Protein AF-A0A2W6A8F6-F1 (afdb_monomer)

Sequence (113 aa):
MFRKQQAQPKAAAPTRFAMSTYVGDEIQAYATIRDLALAEAEKVTTPLNLERARIANDFVENCLKPARAPYGAQHLPEGDATRERQRCEAVKVRIALLHAHMDAMSRDHVRAA

Nearest PDB structures (foldseek):
  8ub8-assembly1_F  TM=6.719E-01  e=1.756E+00  Bordetella phage BPP-1
  9had-assembly1_A  TM=4.178E-01  e=2.604E-01  Dermatophagoides farinae
  8ubd-assembly1_C  TM=4.210E-01  e=2.484E+00  Bordetella phage BPP-1
  6zmq-assembly1_A  TM=5.123E-01  e=9.394E+00  Thermus thermophilus HB27

Secondary structure (DSSP, 8-state):
-----PPPP-PPPPPHHHHHHHHHHHHHHHHHHHHHHHHHHHHS--HHHHHHHHHHHHHHHHHTSPPPTT-TT-S--HHHHHHHHHHHHHHHHHHHHHHHHHHHHHHHHHHH-

Structure (mmCIF, N/CA/C/O backbone):
data_AF-A0A2W6A8F6-F1
#
_entry.id   AF-A0A2W6A8F6-F1
#
loop_
_atom_site.group_PDB
_atom_site.id
_atom_site.type_symbol
_atom_site.label_atom_id
_atom_site.label_alt_id
_atom_site.label_comp_id
_atom_site.label_asym_id
_atom_site.label_entity_id
_atom_site.label_seq_id
_atom_site.pdbx_PDB_ins_code
_atom_site.Cartn_x
_atom_site.Cartn_y
_atom_site.Cartn_z
_atom_site.occupancy
_atom_site.B_iso_or_equiv
_atom_site.auth_seq_id
_atom_site.auth_comp_id
_atom_site.auth_asym_id
_atom_site.auth_atom_id
_atom_site.pdbx_PDB_model_num
ATOM 1 N N . MET A 1 1 ? -26.775 44.937 44.304 1.00 43.03 1 MET A N 1
ATOM 2 C CA . MET A 1 1 ? -26.281 44.602 42.948 1.00 43.03 1 MET A CA 1
ATOM 3 C C . MET A 1 1 ? -25.851 43.139 42.938 1.00 43.03 1 MET A C 1
ATOM 5 O O . MET A 1 1 ? -24.828 42.828 43.528 1.00 43.03 1 MET A O 1
ATOM 9 N N . PHE A 1 2 ? -26.632 42.234 42.339 1.00 43.47 2 PHE A N 1
ATOM 10 C CA . PHE A 1 2 ? -26.284 40.808 42.242 1.00 43.47 2 PHE A CA 1
ATOM 11 C C . PHE A 1 2 ? -25.748 40.499 40.839 1.00 43.47 2 PHE A C 1
ATOM 13 O O . PHE A 1 2 ? -26.463 40.637 39.848 1.00 43.47 2 PHE A O 1
ATOM 20 N N . ARG A 1 3 ? -24.472 40.113 40.753 1.00 49.66 3 ARG A N 1
ATOM 21 C CA . ARG A 1 3 ? -23.790 39.742 39.507 1.00 49.66 3 ARG A CA 1
ATOM 22 C C . ARG A 1 3 ? -24.133 38.282 39.189 1.00 49.66 3 ARG A C 1
ATOM 24 O O . ARG A 1 3 ? -23.646 37.381 39.864 1.00 49.66 3 ARG A O 1
ATOM 31 N N . LYS A 1 4 ? -24.994 38.044 38.193 1.00 51.50 4 LYS A N 1
ATOM 32 C CA . LYS A 1 4 ? -25.275 36.694 37.673 1.00 51.50 4 LYS A CA 1
ATOM 33 C C . LYS A 1 4 ? -23.982 36.108 37.091 1.00 51.50 4 LYS A C 1
ATOM 35 O O . LYS A 1 4 ? -23.461 36.640 36.114 1.00 51.50 4 LYS A O 1
ATOM 40 N N . GLN A 1 5 ? -23.467 35.032 37.683 1.00 57.47 5 GLN A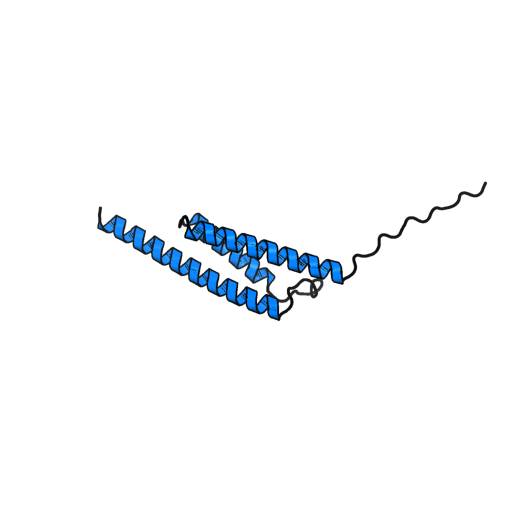 N 1
ATOM 41 C CA . GLN A 1 5 ? -22.443 34.201 37.051 1.00 57.47 5 GLN A CA 1
ATOM 42 C C . GLN A 1 5 ? -23.093 33.472 35.870 1.00 57.47 5 GLN A C 1
ATOM 44 O O . GLN A 1 5 ? -24.003 32.666 36.055 1.00 57.47 5 GLN A O 1
ATOM 49 N N . GLN A 1 6 ? -22.670 33.796 34.649 1.00 57.34 6 GLN A N 1
ATOM 50 C CA . GLN A 1 6 ? -23.000 33.003 33.469 1.00 57.34 6 GLN A CA 1
ATOM 51 C C . GLN A 1 6 ? -22.126 31.748 33.493 1.00 57.34 6 GLN A C 1
ATOM 53 O O . GLN A 1 6 ? -20.900 31.839 33.450 1.00 57.34 6 GLN A O 1
ATOM 58 N N . ALA A 1 7 ? -22.761 30.582 33.602 1.00 58.38 7 ALA A N 1
ATOM 59 C CA . ALA A 1 7 ? -22.088 29.303 33.443 1.00 58.38 7 ALA A CA 1
ATOM 60 C C . ALA A 1 7 ? -21.587 29.178 31.995 1.00 58.38 7 ALA A C 1
ATOM 62 O O . ALA A 1 7 ? -22.371 29.300 31.053 1.00 58.38 7 ALA A O 1
ATOM 63 N N . GLN A 1 8 ? -20.285 28.948 31.817 1.00 55.00 8 GLN A N 1
ATOM 64 C CA . 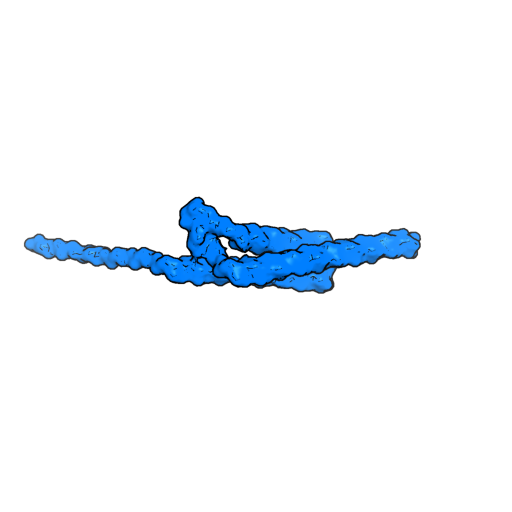GLN A 1 8 ? -19.726 28.591 30.514 1.00 55.00 8 GLN A CA 1
ATOM 65 C C . GLN A 1 8 ? -20.294 27.235 30.067 1.00 55.00 8 GLN A C 1
ATOM 67 O O . GLN A 1 8 ? -20.383 26.317 30.891 1.00 55.00 8 GLN A O 1
ATOM 72 N N . PRO A 1 9 ? -20.662 27.069 28.783 1.00 48.06 9 PRO A N 1
ATOM 73 C CA . PRO A 1 9 ? -21.077 25.775 28.272 1.00 48.06 9 PRO A CA 1
ATOM 74 C C . PRO A 1 9 ? -19.890 24.814 28.363 1.00 48.06 9 PRO A C 1
ATOM 76 O O . PRO A 1 9 ? -18.837 25.029 27.764 1.00 48.06 9 PRO A O 1
ATOM 79 N N . LYS A 1 10 ? -20.058 23.756 29.158 1.00 56.91 10 LYS A N 1
ATOM 80 C CA . LYS A 1 10 ? -19.096 22.662 29.276 1.00 56.91 10 LYS A CA 1
ATOM 81 C C . LYS A 1 10 ? -18.985 22.022 27.891 1.00 56.91 10 LYS A C 1
ATOM 83 O O . LYS A 1 10 ? -19.965 21.452 27.415 1.00 56.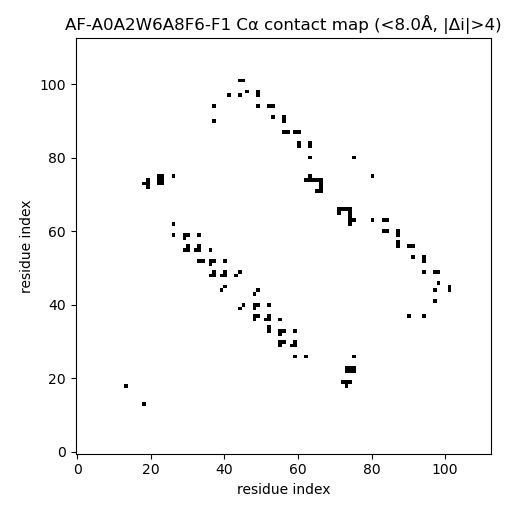91 10 LYS A O 1
ATOM 88 N N . ALA A 1 11 ? -17.834 22.170 27.232 1.00 58.81 11 ALA A N 1
ATOM 89 C CA . ALA A 1 11 ? -17.584 21.547 25.937 1.00 58.81 11 ALA A CA 1
ATOM 90 C C . ALA A 1 11 ? -17.905 20.050 26.046 1.00 58.81 11 ALA A C 1
ATOM 92 O O . ALA A 1 11 ? -17.377 19.360 26.923 1.00 58.81 11 ALA A O 1
ATOM 93 N N . ALA A 1 12 ? -18.839 19.580 25.218 1.00 57.91 12 ALA A N 1
ATOM 94 C CA . ALA A 1 12 ? -19.235 18.183 25.198 1.00 57.91 12 ALA A CA 1
ATOM 95 C C . ALA A 1 12 ? -17.993 17.343 24.883 1.00 57.91 12 ALA A C 1
ATOM 97 O O . ALA A 1 12 ? -17.324 17.574 23.876 1.00 57.91 12 ALA A O 1
ATOM 98 N N . ALA A 1 13 ? -17.660 16.407 25.774 1.00 60.84 13 ALA A N 1
ATOM 99 C CA . ALA A 1 13 ? -16.579 15.467 25.526 1.00 60.84 13 ALA A CA 1
ATOM 100 C C . ALA A 1 13 ? -16.868 14.743 24.199 1.00 60.84 13 ALA A C 1
ATOM 102 O O . ALA A 1 13 ? -18.013 14.320 23.999 1.00 60.84 13 ALA A O 1
ATOM 103 N N . PRO A 1 14 ? -15.884 14.615 23.292 1.00 53.16 14 PRO A N 1
ATOM 104 C CA . PRO A 1 14 ? -16.101 13.946 22.021 1.00 53.16 14 PRO A CA 1
ATOM 105 C C . PRO A 1 14 ? -16.624 12.537 22.292 1.00 53.16 14 PRO A C 1
ATOM 107 O O . PRO A 1 14 ? -16.031 11.752 23.037 1.00 53.16 14 PRO A O 1
ATOM 110 N N . THR A 1 15 ? -17.790 12.235 21.729 1.00 56.88 15 THR A N 1
ATOM 111 C CA . THR A 1 15 ? -18.432 10.932 21.851 1.00 56.88 15 THR A CA 1
ATOM 112 C C . THR A 1 15 ? -17.480 9.875 21.299 1.00 56.88 15 THR A C 1
ATOM 114 O O . THR A 1 15 ? -16.955 10.018 20.198 1.00 56.88 15 THR A O 1
ATOM 117 N N . ARG A 1 16 ? -17.273 8.787 22.048 1.00 54.91 16 ARG A N 1
ATOM 118 C CA . ARG A 1 16 ? -16.364 7.672 21.710 1.00 54.91 16 ARG A CA 1
ATOM 119 C C . ARG A 1 16 ? -16.528 7.146 20.272 1.00 54.91 16 ARG A C 1
ATOM 121 O O . ARG A 1 16 ? -15.560 6.691 19.676 1.00 54.91 16 ARG A O 1
ATOM 128 N N . PHE A 1 17 ? -17.732 7.262 19.712 1.00 52.22 17 PHE A N 1
ATOM 129 C CA . PHE A 1 17 ? -18.061 6.897 18.333 1.00 52.22 17 PHE A CA 1
ATOM 130 C C . PHE A 1 17 ? -17.461 7.837 17.272 1.00 52.22 17 PHE A C 1
ATOM 132 O O . PHE A 1 17 ? -16.990 7.350 16.253 1.00 52.22 17 PHE A O 1
ATOM 139 N N . ALA A 1 18 ? -17.401 9.150 17.518 1.00 58.34 18 ALA A N 1
ATOM 140 C CA . ALA A 1 18 ? -16.824 10.119 16.577 1.00 58.34 18 ALA A CA 1
ATOM 141 C C . ALA A 1 18 ? -15.291 9.992 16.470 1.00 58.34 18 ALA A C 1
ATOM 143 O O . ALA A 1 18 ? -14.711 10.196 15.409 1.00 58.34 18 ALA A O 1
ATOM 144 N N . MET A 1 19 ? -14.631 9.595 17.563 1.00 59.22 19 MET A N 1
ATOM 145 C CA . MET A 1 19 ? -13.193 9.290 17.557 1.00 59.22 19 MET A CA 1
ATOM 146 C C . MET A 1 19 ? -12.881 7.992 16.797 1.00 59.22 19 MET A C 1
ATOM 148 O O . MET A 1 19 ? -11.823 7.878 16.188 1.00 59.22 19 MET A O 1
ATOM 152 N N . SER A 1 20 ? -13.799 7.019 16.821 1.00 61.41 20 SER A N 1
ATOM 153 C CA . SER A 1 20 ? -13.640 5.748 16.106 1.00 61.41 20 SER A CA 1
ATOM 154 C C . SER A 1 20 ? -13.739 5.918 14.589 1.00 61.41 20 SER A C 1
ATOM 156 O O . SER A 1 20 ? -13.010 5.241 13.870 1.00 61.41 20 SER A O 1
ATOM 158 N N . THR A 1 21 ? -14.615 6.802 14.097 1.00 74.00 21 THR A N 1
ATOM 159 C CA . THR A 1 21 ? -14.727 7.088 12.656 1.00 74.00 21 THR A CA 1
ATOM 160 C C . THR A 1 21 ? -13.518 7.871 12.154 1.00 74.00 21 THR A C 1
ATOM 162 O O . THR A 1 21 ? -12.951 7.505 11.134 1.00 74.00 21 THR A O 1
ATOM 165 N N . TYR A 1 22 ? -13.049 8.858 12.928 1.00 83.00 22 TYR A N 1
ATOM 166 C CA . TYR A 1 22 ? -11.869 9.659 12.586 1.00 83.00 22 TYR A CA 1
ATOM 167 C C . TYR A 1 22 ? -10.617 8.803 12.330 1.00 83.00 22 TYR A C 1
ATOM 169 O O . TYR A 1 22 ? -9.938 8.988 11.326 1.00 83.00 22 TYR A O 1
ATOM 177 N N . VAL A 1 23 ? -10.333 7.828 13.202 1.00 85.50 23 VAL A N 1
ATOM 178 C CA . VAL A 1 23 ? -9.161 6.947 13.037 1.00 85.50 23 VAL A CA 1
ATOM 179 C C . VAL A 1 23 ? -9.302 6.037 11.816 1.00 85.50 23 VAL A C 1
ATOM 181 O O . VAL A 1 23 ? -8.324 5.794 11.114 1.00 85.50 23 VAL A O 1
ATOM 184 N N . GLY A 1 24 ? -10.510 5.535 11.547 1.00 88.62 24 GLY A N 1
ATOM 185 C CA . GLY A 1 24 ? -10.770 4.743 10.346 1.00 88.62 24 GLY A CA 1
ATOM 186 C C . GLY A 1 24 ? -10.525 5.545 9.067 1.00 88.62 24 GLY A C 1
ATOM 187 O O . GLY A 1 24 ? -9.822 5.070 8.175 1.00 88.62 24 GLY A O 1
ATOM 188 N N . ASP A 1 25 ? -11.034 6.778 9.018 1.00 90.62 25 ASP A N 1
ATOM 189 C CA . ASP A 1 25 ? -10.847 7.695 7.890 1.00 90.62 25 ASP A CA 1
ATOM 190 C C . ASP A 1 25 ? -9.366 8.056 7.691 1.00 90.62 25 ASP A C 1
ATOM 192 O O . ASP A 1 25 ? -8.876 8.102 6.562 1.00 90.62 25 ASP A O 1
ATOM 196 N N . GLU A 1 26 ? -8.626 8.255 8.782 1.00 92.19 26 GLU A N 1
ATOM 197 C CA . GLU A 1 26 ? -7.191 8.537 8.752 1.00 92.19 26 GLU A CA 1
ATOM 198 C C . GLU A 1 26 ? -6.385 7.351 8.191 1.00 92.19 26 GLU A C 1
ATOM 200 O O . GLU A 1 26 ? -5.574 7.526 7.279 1.00 92.19 26 GLU A O 1
ATOM 205 N N . ILE A 1 27 ? -6.659 6.121 8.644 1.00 92.69 27 ILE A N 1
ATOM 206 C CA . ILE A 1 27 ? -6.021 4.912 8.091 1.00 92.69 27 ILE A CA 1
ATOM 207 C C . ILE A 1 27 ? -6.363 4.751 6.603 1.00 92.69 27 ILE A C 1
ATOM 209 O O . ILE A 1 27 ? -5.488 4.429 5.794 1.00 92.69 27 ILE A O 1
ATOM 213 N N . GLN A 1 28 ? -7.609 5.031 6.215 1.00 94.25 28 GLN A N 1
ATOM 214 C CA . GLN A 1 28 ? -8.039 4.977 4.820 1.00 94.25 28 GLN A CA 1
ATOM 215 C C . GLN A 1 28 ? -7.337 6.031 3.947 1.00 94.25 28 GLN A C 1
ATOM 217 O O . GLN A 1 28 ? -6.987 5.756 2.792 1.00 94.25 28 GLN A O 1
ATOM 222 N N . ALA A 1 29 ? -7.081 7.226 4.482 1.00 96.50 29 ALA A N 1
ATOM 223 C CA . ALA A 1 29 ? -6.309 8.252 3.790 1.00 96.50 29 ALA A CA 1
ATOM 224 C C . ALA A 1 29 ? -4.871 7.777 3.524 1.00 96.50 29 ALA A C 1
ATOM 226 O O . ALA A 1 29 ? -4.381 7.896 2.398 1.00 96.50 29 ALA A O 1
ATOM 227 N N . TYR A 1 30 ? -4.217 7.151 4.507 1.00 97.31 30 TYR A N 1
ATOM 228 C CA . TYR A 1 30 ? -2.886 6.569 4.314 1.00 97.31 30 TYR A CA 1
ATOM 229 C C . TYR A 1 30 ? -2.880 5.410 3.308 1.00 97.31 30 TYR A C 1
ATOM 231 O O . TYR A 1 30 ? -1.974 5.336 2.474 1.00 97.31 30 TYR A O 1
ATOM 239 N N . ALA A 1 31 ? -3.907 4.553 3.315 1.00 97.62 31 ALA A N 1
ATOM 240 C CA . ALA A 1 31 ? -4.074 3.511 2.300 1.00 97.62 31 ALA A CA 1
ATOM 241 C C . ALA A 1 31 ? -4.179 4.108 0.885 1.00 97.62 31 ALA A C 1
ATOM 243 O O . ALA A 1 31 ? -3.543 3.616 -0.045 1.00 97.62 31 ALA A O 1
ATOM 244 N N . THR A 1 32 ? -4.895 5.225 0.738 1.00 98.38 32 THR A N 1
ATOM 245 C CA . THR A 1 32 ? -5.004 5.953 -0.536 1.00 98.38 32 THR A CA 1
ATOM 246 C C . THR A 1 32 ? -3.653 6.525 -0.979 1.00 98.38 32 THR A C 1
ATOM 248 O O . THR A 1 32 ? -3.288 6.413 -2.148 1.00 98.38 32 THR A O 1
ATOM 251 N N . ILE A 1 33 ? -2.868 7.094 -0.057 1.00 98.25 33 ILE A N 1
ATOM 252 C CA . ILE A 1 33 ? -1.515 7.601 -0.350 1.00 98.25 33 ILE A CA 1
ATOM 253 C C . ILE A 1 33 ? -0.594 6.472 -0.828 1.00 98.25 33 ILE A C 1
ATOM 255 O O . ILE A 1 33 ? 0.141 6.657 -1.800 1.00 98.25 33 ILE A O 1
ATOM 259 N N . ARG A 1 34 ? -0.646 5.296 -0.189 1.00 98.56 34 ARG A N 1
ATOM 260 C CA . ARG A 1 34 ? 0.089 4.109 -0.650 1.00 98.56 34 ARG A CA 1
ATOM 261 C C . ARG A 1 34 ? -0.313 3.727 -2.071 1.00 98.56 34 ARG A C 1
ATOM 263 O O . ARG A 1 34 ? 0.567 3.484 -2.892 1.00 98.56 34 ARG A O 1
ATOM 270 N N . ASP A 1 35 ? -1.610 3.677 -2.362 1.00 98.62 35 ASP A N 1
ATOM 271 C CA . ASP A 1 35 ? -2.106 3.285 -3.684 1.00 98.62 35 ASP A CA 1
ATOM 272 C C . ASP A 1 35 ? -1.624 4.266 -4.773 1.00 98.62 35 ASP A C 1
ATOM 274 O O . ASP A 1 35 ? -1.177 3.840 -5.838 1.00 98.62 35 ASP A O 1
ATOM 278 N N . LEU A 1 36 ? -1.609 5.572 -4.479 1.00 98.62 36 LEU A N 1
ATOM 279 C CA . LEU A 1 36 ? -1.039 6.594 -5.366 1.00 98.62 36 LEU A CA 1
ATOM 280 C C . LEU A 1 36 ? 0.473 6.422 -5.565 1.00 98.62 36 LEU A C 1
ATOM 282 O O . LEU A 1 36 ? 0.959 6.522 -6.691 1.00 98.62 36 LEU A O 1
ATOM 286 N N . ALA A 1 37 ? 1.219 6.144 -4.492 1.00 98.56 37 ALA A N 1
ATOM 287 C CA . ALA A 1 37 ? 2.660 5.915 -4.570 1.00 98.56 37 ALA A CA 1
ATOM 288 C C . ALA A 1 37 ? 2.996 4.662 -5.394 1.00 98.56 37 ALA A C 1
ATOM 290 O O . ALA A 1 37 ? 3.936 4.684 -6.190 1.00 98.56 37 ALA A O 1
ATOM 291 N N . LEU A 1 38 ? 2.210 3.589 -5.252 1.00 98.75 38 LEU A N 1
ATOM 292 C CA . LEU A 1 38 ? 2.361 2.389 -6.070 1.00 98.75 38 LEU A CA 1
ATOM 293 C C . LEU A 1 38 ? 2.071 2.684 -7.545 1.00 98.75 38 LEU A C 1
ATOM 295 O O . LEU A 1 38 ? 2.887 2.336 -8.392 1.00 98.75 38 LEU A O 1
ATOM 299 N N . ALA A 1 39 ? 0.965 3.368 -7.850 1.00 98.62 39 ALA A N 1
ATOM 300 C CA . ALA A 1 39 ? 0.622 3.738 -9.223 1.00 98.62 39 ALA A CA 1
ATOM 301 C C . ALA A 1 39 ? 1.715 4.605 -9.879 1.00 98.62 39 ALA A C 1
ATOM 303 O O . ALA A 1 39 ? 2.038 4.435 -11.056 1.00 98.62 39 ALA A O 1
ATOM 304 N N . GLU A 1 40 ? 2.331 5.514 -9.118 1.00 98.25 40 GLU A N 1
ATOM 305 C CA . GLU A 1 40 ? 3.466 6.309 -9.593 1.00 98.25 40 GLU A CA 1
ATOM 306 C C . GLU A 1 40 ? 4.702 5.436 -9.880 1.00 98.25 40 GLU A C 1
ATOM 308 O O . GLU A 1 40 ? 5.342 5.611 -10.919 1.00 98.25 40 GLU A O 1
ATOM 313 N N . ALA A 1 41 ? 5.005 4.455 -9.025 1.00 98.25 41 ALA A N 1
ATOM 314 C CA . ALA A 1 41 ? 6.105 3.510 -9.236 1.00 98.25 41 ALA A CA 1
ATOM 315 C C . ALA A 1 41 ? 5.874 2.554 -10.421 1.00 98.25 41 ALA A C 1
ATOM 317 O O . ALA A 1 41 ? 6.822 2.191 -11.121 1.00 98.25 41 ALA A O 1
ATOM 318 N N . GLU A 1 42 ? 4.623 2.168 -10.673 1.00 97.94 42 GLU A N 1
ATOM 319 C CA . GLU A 1 42 ? 4.236 1.376 -11.844 1.00 97.94 42 GLU A CA 1
ATOM 320 C C . GLU A 1 42 ? 4.353 2.171 -13.143 1.00 97.94 42 GLU A C 1
ATOM 322 O O . GLU A 1 42 ? 4.757 1.624 -14.167 1.00 97.94 42 GLU A O 1
ATOM 327 N N . LYS A 1 43 ? 4.020 3.466 -13.109 1.00 97.62 43 LYS A N 1
ATOM 328 C CA . LYS A 1 43 ? 4.135 4.352 -14.271 1.00 97.62 43 LYS A CA 1
ATOM 329 C C . LYS A 1 43 ? 5.588 4.724 -14.571 1.00 97.62 43 LYS A C 1
ATOM 331 O O . LYS A 1 43 ? 5.979 4.786 -15.733 1.00 97.62 43 LYS A O 1
ATOM 336 N N . VAL A 1 44 ? 6.364 5.029 -13.531 1.00 96.81 44 VAL A N 1
ATOM 337 C CA . VAL A 1 44 ? 7.760 5.471 -13.624 1.00 96.81 44 VAL A CA 1
ATOM 338 C C . VAL A 1 44 ? 8.586 4.687 -12.610 1.00 96.81 44 VAL A C 1
ATOM 340 O O . VAL A 1 44 ? 8.771 5.101 -11.460 1.00 96.81 44 VAL A O 1
ATOM 343 N N . THR A 1 45 ? 9.086 3.535 -13.052 1.00 96.88 45 THR A N 1
ATOM 344 C CA . THR A 1 45 ? 9.837 2.600 -12.211 1.00 96.88 45 THR A CA 1
ATOM 345 C C . THR A 1 45 ? 11.255 3.107 -11.969 1.00 96.88 45 THR A C 1
ATOM 347 O O . THR A 1 45 ? 12.166 2.887 -12.762 1.00 96.88 45 THR A O 1
ATOM 350 N N . THR A 1 46 ? 11.428 3.813 -10.854 1.00 96.44 46 THR A N 1
ATOM 351 C CA . THR A 1 46 ? 12.720 4.306 -10.361 1.00 96.44 46 THR A CA 1
ATOM 352 C C . THR A 1 46 ? 12.937 3.837 -8.924 1.00 96.44 46 THR A C 1
ATOM 354 O O . THR A 1 46 ? 11.950 3.625 -8.210 1.00 96.44 46 THR A O 1
ATOM 357 N N . PRO A 1 47 ? 14.195 3.746 -8.445 1.00 96.88 47 PRO A N 1
ATOM 358 C CA . PRO A 1 47 ? 14.472 3.377 -7.057 1.00 96.88 47 PRO A CA 1
ATOM 359 C C . PRO A 1 47 ? 13.739 4.271 -6.047 1.00 96.88 47 PRO A C 1
ATOM 361 O O . PRO A 1 47 ? 13.190 3.783 -5.065 1.00 96.88 47 PRO A O 1
ATOM 364 N N . LEU A 1 48 ? 13.657 5.578 -6.324 1.00 97.69 48 LEU A N 1
ATOM 365 C CA . LEU A 1 48 ? 12.962 6.537 -5.465 1.00 97.69 48 LEU A CA 1
ATOM 366 C C . LEU A 1 48 ? 11.456 6.255 -5.370 1.00 97.69 48 LEU A C 1
ATOM 368 O O . LEU A 1 48 ? 10.900 6.273 -4.273 1.00 97.69 48 LEU A O 1
ATOM 372 N N . ASN A 1 49 ? 10.784 6.001 -6.496 1.00 98.19 49 ASN A N 1
ATOM 373 C CA . ASN A 1 49 ? 9.341 5.743 -6.481 1.00 98.19 49 ASN A CA 1
ATOM 374 C C . ASN A 1 49 ? 9.010 4.397 -5.827 1.00 98.19 49 ASN A C 1
ATOM 376 O O . ASN A 1 49 ? 8.030 4.305 -5.090 1.00 98.19 49 ASN A O 1
ATOM 380 N N . LEU A 1 50 ? 9.852 3.380 -6.032 1.00 98.31 50 LEU A N 1
ATOM 381 C CA . LEU A 1 50 ? 9.703 2.085 -5.364 1.00 98.31 50 LEU A CA 1
ATOM 382 C C . LEU A 1 50 ? 9.884 2.210 -3.849 1.00 98.31 50 LEU A C 1
ATOM 384 O O . LEU A 1 50 ? 9.088 1.654 -3.092 1.00 98.31 50 LEU A O 1
ATOM 388 N N . GLU A 1 51 ? 10.853 3.007 -3.401 1.00 98.38 51 GLU A N 1
ATOM 389 C CA . GLU A 1 51 ? 11.067 3.266 -1.977 1.00 98.38 51 GLU A CA 1
ATOM 390 C C . GLU A 1 51 ? 9.908 4.058 -1.352 1.00 98.38 51 GLU A C 1
ATOM 392 O O . GLU A 1 51 ? 9.451 3.729 -0.258 1.00 98.38 51 GLU A O 1
ATOM 397 N N . ARG A 1 52 ? 9.351 5.049 -2.063 1.00 98.44 52 ARG A N 1
ATOM 398 C CA . ARG A 1 52 ? 8.147 5.777 -1.617 1.00 98.44 52 ARG A CA 1
ATOM 399 C C . ARG A 1 52 ? 6.949 4.842 -1.449 1.00 98.44 52 ARG A C 1
ATOM 401 O O . ARG A 1 52 ? 6.265 4.916 -0.428 1.00 98.44 52 ARG A O 1
ATOM 408 N N . ALA A 1 53 ? 6.712 3.955 -2.417 1.00 98.62 53 ALA A N 1
ATOM 409 C CA . ALA A 1 53 ? 5.644 2.961 -2.338 1.00 98.62 53 ALA A CA 1
ATOM 410 C C . ALA A 1 53 ? 5.862 1.987 -1.167 1.00 98.62 53 ALA A C 1
ATOM 412 O O . ALA A 1 53 ? 4.915 1.689 -0.437 1.00 98.62 53 ALA A O 1
ATOM 413 N N . ARG A 1 54 ? 7.111 1.550 -0.940 1.00 98.69 54 ARG A N 1
ATOM 414 C CA . ARG A 1 54 ? 7.485 0.688 0.190 1.00 98.69 54 ARG A CA 1
ATOM 415 C C . ARG A 1 54 ? 7.192 1.361 1.527 1.00 98.69 54 ARG A C 1
ATOM 417 O O . ARG A 1 54 ? 6.465 0.797 2.335 1.00 98.69 54 ARG A O 1
ATOM 424 N N . ILE A 1 55 ? 7.694 2.579 1.738 1.00 98.56 55 ILE A N 1
ATOM 425 C CA . ILE A 1 55 ? 7.503 3.326 2.990 1.00 98.56 55 ILE A CA 1
ATOM 426 C C . ILE A 1 55 ? 6.016 3.561 3.266 1.00 98.56 55 ILE A C 1
ATOM 428 O O . ILE A 1 55 ? 5.560 3.351 4.389 1.00 98.56 55 ILE A O 1
ATOM 432 N N . ALA A 1 56 ? 5.247 3.966 2.250 1.00 98.50 56 ALA A N 1
ATOM 433 C CA . ALA A 1 56 ? 3.812 4.175 2.407 1.00 98.50 56 ALA A CA 1
ATOM 434 C C . ALA A 1 56 ? 3.087 2.872 2.785 1.00 98.50 56 ALA A C 1
ATOM 436 O O . ALA A 1 56 ? 2.217 2.878 3.655 1.00 98.50 56 ALA A O 1
ATOM 437 N N . ASN A 1 57 ? 3.471 1.745 2.181 1.00 98.62 57 ASN A N 1
ATOM 438 C CA . ASN A 1 57 ? 2.907 0.443 2.517 1.00 98.62 57 ASN A CA 1
ATOM 439 C C . ASN A 1 57 ? 3.264 -0.012 3.938 1.00 98.62 57 ASN A C 1
ATOM 441 O O . ASN A 1 57 ? 2.377 -0.440 4.674 1.00 98.62 57 ASN A O 1
ATOM 445 N N . ASP A 1 58 ? 4.531 0.122 4.329 1.00 98.44 58 ASP A N 1
ATOM 446 C CA . ASP A 1 58 ? 5.016 -0.242 5.663 1.00 98.44 58 ASP A CA 1
ATOM 447 C C . ASP A 1 58 ? 4.329 0.605 6.746 1.00 98.44 58 ASP A C 1
ATOM 449 O O . ASP A 1 58 ? 4.020 0.118 7.836 1.00 98.44 58 ASP A O 1
ATOM 453 N N . PHE A 1 59 ? 4.056 1.880 6.454 1.00 97.69 59 PHE A N 1
ATOM 454 C CA . PHE A 1 59 ? 3.299 2.743 7.353 1.00 97.69 59 PHE A CA 1
ATOM 455 C C . PHE A 1 59 ? 1.868 2.230 7.551 1.00 97.69 59 PHE A C 1
ATOM 457 O O . PHE A 1 59 ? 1.455 2.023 8.692 1.00 97.69 59 PHE A O 1
ATOM 464 N N . VAL A 1 60 ? 1.140 1.956 6.459 1.00 97.25 60 VAL A N 1
ATOM 465 C CA . VAL A 1 60 ? -0.227 1.413 6.533 1.00 97.25 60 VAL A CA 1
ATOM 466 C C . VAL A 1 60 ? -0.237 0.103 7.311 1.00 97.25 60 VAL A C 1
ATOM 468 O O . VAL A 1 60 ? -1.013 -0.035 8.248 1.00 97.25 60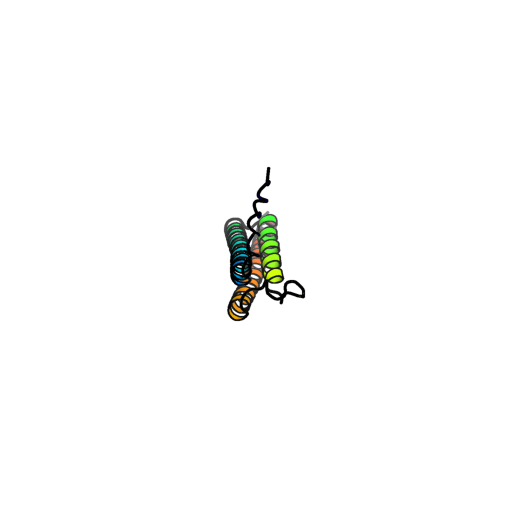 VAL A O 1
ATOM 471 N N . GLU A 1 61 ? 0.663 -0.830 7.007 1.00 97.12 61 GLU A N 1
ATOM 472 C CA . GLU A 1 61 ? 0.744 -2.111 7.710 1.00 97.12 61 GLU A CA 1
ATOM 473 C C . GLU A 1 61 ? 0.975 -1.941 9.221 1.00 97.12 61 GLU A C 1
ATOM 475 O O . GLU A 1 61 ? 0.380 -2.654 10.034 1.00 97.12 61 GLU A O 1
ATOM 480 N N . ASN A 1 62 ? 1.795 -0.966 9.620 1.00 94.44 62 ASN A N 1
ATOM 481 C CA . ASN A 1 62 ? 1.999 -0.645 11.029 1.00 94.44 62 ASN A CA 1
ATOM 482 C C . ASN A 1 62 ? 0.729 -0.109 11.705 1.00 94.44 62 ASN A C 1
ATOM 484 O O . ASN A 1 62 ? 0.480 -0.470 12.857 1.00 94.44 62 ASN A O 1
ATOM 488 N N . CYS A 1 63 ? -0.094 0.678 11.006 1.00 93.06 63 CYS A N 1
ATOM 489 C CA . CYS A 1 63 ? -1.393 1.143 11.507 1.00 93.06 63 CYS A CA 1
ATOM 490 C C . CYS A 1 63 ? -2.409 0.005 11.719 1.00 93.06 63 CYS A C 1
ATOM 492 O O . CYS A 1 63 ? -3.352 0.166 12.489 1.00 93.06 63 CYS A O 1
ATOM 494 N N . LEU A 1 64 ? -2.225 -1.150 11.068 1.00 93.81 64 LEU A N 1
ATOM 495 C CA . LEU A 1 64 ? -3.118 -2.314 11.183 1.00 93.81 64 LEU A CA 1
ATOM 496 C C . LEU A 1 64 ? -2.772 -3.242 12.351 1.00 93.81 64 LEU A C 1
ATOM 498 O O . LEU A 1 64 ? -3.459 -4.247 12.570 1.00 93.81 64 LEU A O 1
ATOM 502 N N . LYS A 1 65 ? -1.690 -2.956 13.083 1.00 89.56 65 LYS A N 1
ATOM 503 C CA . LYS A 1 65 ? -1.346 -3.696 14.298 1.00 89.56 65 LYS A CA 1
ATOM 504 C C . LYS A 1 65 ? -2.377 -3.385 15.388 1.00 89.56 65 LYS A C 1
ATOM 506 O O . LYS A 1 65 ? -2.819 -2.243 15.493 1.00 89.56 65 LYS A O 1
ATOM 511 N N . PRO A 1 66 ? -2.732 -4.363 16.241 1.00 83.88 66 PRO A N 1
ATOM 512 C CA . PRO A 1 66 ? -3.644 -4.120 17.350 1.00 83.88 66 PRO A CA 1
ATOM 513 C C . PRO A 1 66 ? -3.177 -2.943 18.209 1.00 83.88 66 PRO A C 1
ATOM 515 O O . PRO A 1 66 ? -2.033 -2.912 18.680 1.00 83.88 66 PRO A O 1
ATOM 518 N N . ALA A 1 67 ? -4.070 -1.977 18.415 1.00 83.94 67 ALA A N 1
ATOM 519 C CA . ALA A 1 67 ? -3.763 -0.804 19.212 1.00 83.94 67 ALA A CA 1
ATOM 520 C C . ALA A 1 67 ? -3.556 -1.193 20.684 1.00 83.94 67 ALA A C 1
ATOM 522 O O . ALA A 1 67 ? -4.285 -2.008 21.254 1.00 83.94 67 ALA A O 1
ATOM 523 N N . ARG A 1 68 ? -2.540 -0.601 21.317 1.00 85.75 68 ARG A N 1
ATOM 524 C CA . ARG A 1 68 ? -2.233 -0.812 22.739 1.00 85.75 68 ARG A CA 1
ATOM 525 C C . ARG A 1 68 ? -2.920 0.246 23.596 1.00 85.75 68 ARG A C 1
ATOM 527 O O . ARG A 1 68 ? -3.287 1.311 23.107 1.00 85.75 68 ARG A O 1
ATOM 534 N N . ALA A 1 69 ? -3.064 -0.026 24.891 1.00 83.19 69 ALA A N 1
ATOM 535 C CA . ALA A 1 69 ? -3.554 0.974 25.837 1.00 83.19 69 ALA A CA 1
ATOM 536 C C . ALA A 1 69 ? -2.653 2.232 25.825 1.00 83.19 69 ALA A C 1
ATOM 538 O O . ALA A 1 69 ? -1.433 2.086 25.728 1.00 83.19 69 ALA A O 1
ATOM 539 N N . PRO A 1 70 ? -3.219 3.453 25.922 1.00 85.25 70 PRO A N 1
ATOM 540 C CA . PRO A 1 70 ? -4.640 3.781 26.123 1.00 85.25 70 PRO A CA 1
ATOM 541 C C . PRO A 1 70 ? -5.476 3.843 24.829 1.00 85.25 70 PRO A C 1
ATOM 543 O O . PRO A 1 70 ? -6.687 4.039 24.886 1.00 85.25 70 PRO A O 1
ATOM 546 N N . TYR A 1 71 ? -4.861 3.640 23.665 1.00 83.12 71 TYR A N 1
ATOM 547 C CA . TYR A 1 71 ? -5.472 3.814 22.345 1.00 83.12 71 TYR A CA 1
ATOM 548 C C . TYR A 1 71 ? -6.175 2.562 21.816 1.00 83.12 71 TYR A C 1
ATOM 550 O O . TYR A 1 71 ? -6.417 2.456 20.624 1.00 83.12 71 TYR A O 1
ATOM 558 N N . GLY A 1 72 ? -6.555 1.617 22.679 1.00 81.44 72 GLY A N 1
ATOM 559 C CA . GLY A 1 72 ? -7.135 0.327 22.276 1.00 81.44 72 GLY A CA 1
ATOM 560 C C . GLY A 1 72 ? -8.455 0.401 21.495 1.00 81.44 72 GLY A C 1
ATOM 561 O O . GLY A 1 72 ? -8.941 -0.631 21.069 1.00 81.44 72 GLY A O 1
ATOM 562 N N . ALA A 1 73 ? -9.043 1.589 21.318 1.00 81.06 73 ALA A N 1
ATOM 563 C CA . ALA A 1 73 ? -10.204 1.830 20.455 1.00 81.06 73 ALA A CA 1
ATOM 564 C C . ALA A 1 73 ? -9.847 2.525 19.119 1.00 81.06 73 ALA A C 1
ATOM 566 O O . ALA A 1 73 ? -10.739 2.819 18.333 1.00 81.06 73 ALA A O 1
ATOM 567 N N . GLN A 1 74 ? -8.568 2.830 18.879 1.00 85.75 74 GLN A N 1
ATOM 568 C CA . GLN A 1 74 ? -8.050 3.499 17.682 1.00 85.75 74 GLN A CA 1
ATOM 569 C C . GLN A 1 74 ? -7.464 2.464 16.717 1.00 85.75 74 GLN A C 1
ATOM 571 O O . GLN A 1 74 ? -6.261 2.417 16.476 1.00 85.75 74 GLN A O 1
ATOM 576 N N . HIS A 1 75 ? -8.316 1.581 16.211 1.00 87.50 75 HIS A N 1
ATOM 577 C CA . HIS A 1 75 ? -7.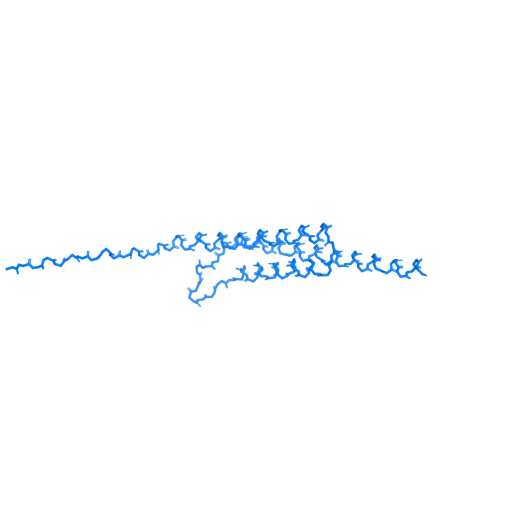936 0.579 15.225 1.00 87.50 75 HIS A CA 1
ATOM 578 C C . HIS A 1 75 ? -9.087 0.361 14.245 1.00 87.50 75 HIS A C 1
ATOM 580 O O . HIS A 1 75 ? -10.247 0.628 14.563 1.00 87.50 75 HIS A O 1
ATOM 586 N N . LEU A 1 76 ? -8.774 -0.167 13.063 1.00 87.81 76 LEU A N 1
ATOM 587 C CA . LEU A 1 76 ? -9.812 -0.645 12.157 1.00 87.81 76 LEU A CA 1
ATOM 588 C C . LEU A 1 76 ? -10.534 -1.864 12.750 1.00 87.81 76 LEU A C 1
ATOM 590 O O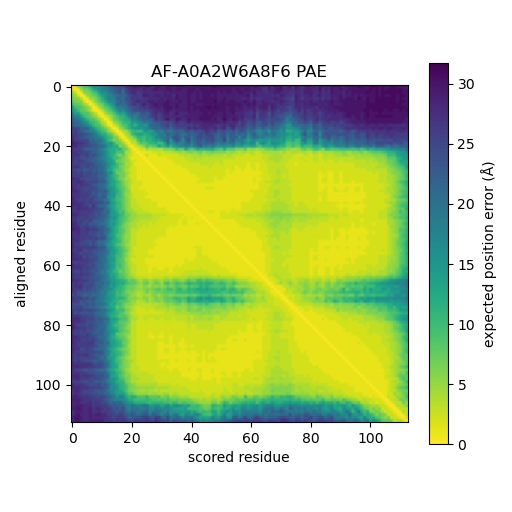 . LEU A 1 76 ? -9.903 -2.670 13.443 1.00 87.81 76 LEU A O 1
ATOM 594 N N . PRO A 1 77 ? -11.830 -2.058 12.451 1.00 89.44 77 PRO A N 1
ATOM 595 C CA . PRO A 1 77 ? -12.500 -3.327 12.704 1.00 89.44 77 PRO A CA 1
ATOM 596 C C . PRO A 1 77 ? -11.692 -4.495 12.125 1.00 89.44 77 PRO A C 1
ATOM 598 O O . PRO A 1 77 ? -11.155 -4.397 11.024 1.00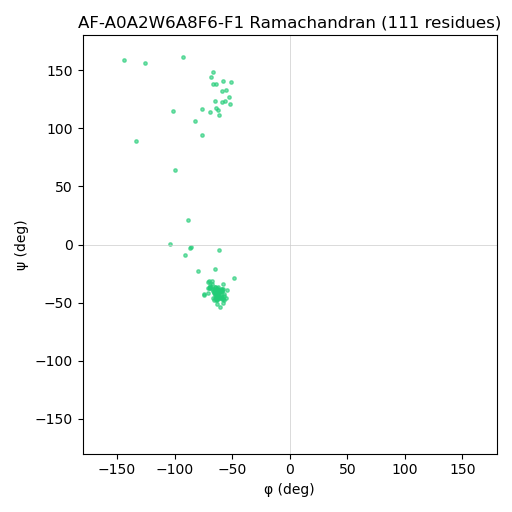 89.44 77 PRO A O 1
ATOM 601 N N . GLU A 1 78 ? -11.617 -5.618 12.839 1.00 90.00 78 GLU A N 1
ATOM 602 C CA . GLU A 1 78 ? -10.690 -6.713 12.500 1.00 90.00 78 GLU A CA 1
ATOM 603 C C . GLU A 1 78 ? -10.898 -7.281 11.085 1.00 90.00 78 GLU A C 1
ATOM 605 O O . GLU A 1 78 ? -9.939 -7.645 10.399 1.00 90.00 78 GLU A O 1
ATOM 610 N N . GLY A 1 79 ? -12.148 -7.316 10.614 1.00 92.12 79 GLY A N 1
ATOM 611 C CA . GLY A 1 79 ? -12.464 -7.725 9.247 1.00 92.12 79 GLY A CA 1
ATOM 612 C C . GLY A 1 79 ? -11.857 -6.787 8.201 1.00 92.12 79 GLY A C 1
ATOM 613 O O . GLY A 1 79 ? -11.350 -7.253 7.181 1.00 92.12 79 GLY A O 1
ATOM 614 N N . ASP A 1 80 ? -11.876 -5.481 8.456 1.00 93.00 80 ASP A N 1
ATOM 615 C CA . ASP A 1 80 ? -11.327 -4.456 7.564 1.00 93.00 80 ASP A CA 1
ATOM 616 C C . ASP A 1 80 ? -9.800 -4.465 7.637 1.00 93.00 80 ASP A C 1
ATOM 618 O O . ASP A 1 80 ? -9.132 -4.504 6.605 1.00 93.00 80 ASP A O 1
ATOM 622 N N . ALA A 1 81 ? -9.249 -4.566 8.851 1.00 93.88 81 ALA A N 1
ATOM 623 C CA . ALA A 1 81 ? -7.815 -4.700 9.078 1.00 93.88 81 ALA A CA 1
ATOM 624 C C . ALA A 1 81 ? -7.232 -5.940 8.381 1.00 93.88 81 ALA A C 1
ATOM 626 O O . ALA A 1 81 ? -6.158 -5.873 7.789 1.00 93.88 81 ALA A O 1
ATOM 627 N N . THR A 1 82 ? -7.947 -7.069 8.395 1.00 96.00 82 THR A N 1
ATOM 628 C CA . THR A 1 82 ? -7.526 -8.296 7.701 1.00 96.00 82 THR A CA 1
ATOM 629 C C . THR A 1 82 ? -7.446 -8.098 6.193 1.00 96.00 82 THR A C 1
ATOM 631 O O . THR A 1 82 ? -6.443 -8.477 5.585 1.00 96.00 82 THR A O 1
ATOM 634 N N . ARG A 1 83 ? -8.470 -7.484 5.588 1.00 96.69 83 ARG A N 1
ATOM 635 C CA . ARG A 1 83 ? -8.462 -7.187 4.149 1.00 96.69 83 ARG A CA 1
ATOM 636 C C . ARG A 1 83 ? -7.325 -6.235 3.796 1.00 96.69 83 ARG A C 1
ATOM 638 O O . ARG A 1 83 ? -6.629 -6.454 2.810 1.00 96.69 83 ARG A O 1
ATOM 645 N N . GLU A 1 84 ? -7.087 -5.227 4.625 1.00 97.31 84 GLU A N 1
ATOM 646 C CA . GLU A 1 84 ? -6.021 -4.262 4.373 1.00 97.31 84 GLU A CA 1
ATOM 647 C C . GLU A 1 84 ? -4.622 -4.882 4.533 1.00 97.31 84 GLU A C 1
ATOM 649 O O . GLU A 1 84 ? -3.739 -4.603 3.726 1.00 97.31 84 GLU A O 1
ATOM 654 N N . ARG A 1 85 ? -4.424 -5.826 5.468 1.00 97.81 85 ARG A N 1
ATOM 655 C CA . ARG A 1 85 ? -3.171 -6.599 5.567 1.00 97.81 85 ARG A CA 1
ATOM 656 C C . ARG A 1 85 ? -2.916 -7.443 4.316 1.00 97.81 85 ARG A C 1
ATOM 658 O O . ARG A 1 85 ? -1.795 -7.473 3.822 1.00 97.81 85 ARG A O 1
ATOM 665 N N . GLN A 1 86 ? -3.949 -8.082 3.763 1.00 98.19 86 GLN A N 1
ATOM 666 C CA . GLN A 1 86 ? -3.828 -8.818 2.495 1.00 98.19 86 GLN A CA 1
ATOM 667 C C . GLN A 1 86 ? -3.435 -7.892 1.337 1.00 98.19 86 GLN A C 1
ATOM 669 O O . GLN A 1 86 ? -2.604 -8.261 0.506 1.00 98.19 86 GLN A O 1
ATOM 674 N N . ARG A 1 87 ? -3.987 -6.672 1.298 1.00 98.31 87 ARG A N 1
ATOM 675 C CA . ARG A 1 87 ? -3.582 -5.652 0.321 1.00 98.31 87 ARG A CA 1
ATOM 676 C C . ARG A 1 87 ? -2.125 -5.241 0.514 1.00 98.31 87 ARG A C 1
ATOM 678 O O . ARG A 1 87 ? -1.407 -5.165 -0.476 1.00 98.31 87 ARG A O 1
ATOM 685 N N . CYS A 1 88 ? -1.666 -5.048 1.751 1.00 98.50 88 CYS A N 1
ATOM 686 C CA . CYS A 1 88 ? -0.259 -4.757 2.033 1.00 98.50 88 CYS A CA 1
ATOM 687 C C . CYS A 1 88 ? 0.685 -5.843 1.498 1.00 98.50 88 CYS A C 1
ATOM 689 O O . CYS A 1 88 ? 1.699 -5.516 0.883 1.00 98.50 88 CYS A O 1
ATOM 691 N N . GLU A 1 89 ? 0.343 -7.123 1.662 1.00 98.62 89 GLU A N 1
ATOM 692 C CA . GLU A 1 89 ? 1.132 -8.224 1.094 1.00 98.62 89 GLU A CA 1
ATOM 693 C C . GLU A 1 89 ? 1.137 -8.206 -0.440 1.00 98.62 89 GLU A C 1
ATOM 695 O O . GLU A 1 89 ? 2.193 -8.336 -1.062 1.00 98.62 89 GLU A O 1
ATOM 700 N N . ALA A 1 90 ? -0.014 -7.957 -1.072 1.00 98.56 90 ALA A N 1
ATOM 701 C CA . ALA A 1 90 ? -0.088 -7.821 -2.526 1.00 98.56 90 ALA A CA 1
ATOM 702 C C . ALA A 1 90 ? 0.786 -6.662 -3.047 1.00 98.56 90 ALA A C 1
ATOM 704 O O . ALA A 1 90 ? 1.478 -6.809 -4.058 1.00 98.56 90 ALA A O 1
ATOM 705 N N . VAL A 1 91 ? 0.812 -5.530 -2.336 1.00 98.56 91 VAL A N 1
ATOM 706 C CA . VAL A 1 91 ? 1.659 -4.376 -2.669 1.00 98.56 91 VAL A CA 1
ATOM 707 C C . VAL A 1 91 ? 3.146 -4.717 -2.529 1.00 98.56 91 VAL A C 1
ATOM 709 O O . VAL A 1 91 ? 3.917 -4.400 -3.434 1.00 98.56 91 VAL A O 1
ATOM 712 N N . LYS A 1 92 ? 3.563 -5.419 -1.464 1.00 98.75 92 LYS A N 1
ATOM 713 C CA . LYS A 1 92 ? 4.956 -5.888 -1.305 1.00 98.75 92 LYS A CA 1
ATOM 714 C C . LYS A 1 92 ? 5.392 -6.771 -2.473 1.00 98.75 92 LYS A C 1
ATOM 716 O O . LYS A 1 92 ? 6.459 -6.547 -3.044 1.00 98.75 92 LYS A O 1
ATOM 721 N N . VAL A 1 93 ? 4.552 -7.735 -2.862 1.00 98.69 93 VAL A N 1
ATOM 722 C CA . VAL A 1 93 ? 4.808 -8.602 -4.025 1.00 98.69 93 VAL A CA 1
ATOM 723 C C . VAL A 1 93 ? 4.958 -7.764 -5.292 1.00 98.69 93 VAL A C 1
ATOM 725 O O . VAL A 1 93 ? 5.897 -7.965 -6.062 1.00 98.69 93 VAL A O 1
ATOM 728 N N . ARG A 1 94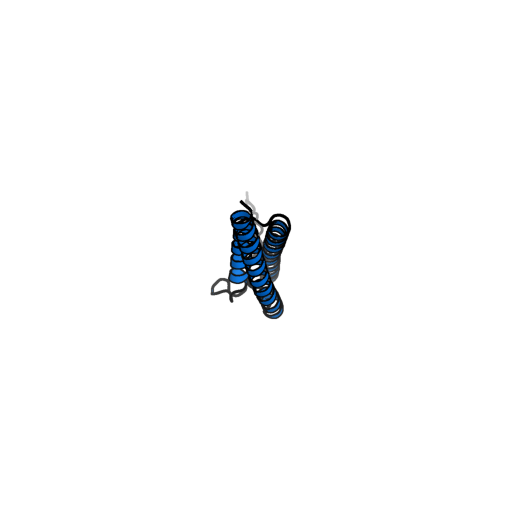 ? 4.074 -6.785 -5.501 1.00 98.56 94 ARG A N 1
ATOM 729 C CA . ARG A 1 94 ? 4.134 -5.921 -6.679 1.00 98.56 94 ARG A CA 1
ATOM 730 C C . ARG A 1 94 ? 5.414 -5.086 -6.731 1.00 98.56 94 ARG A C 1
ATOM 732 O O . ARG A 1 94 ? 6.051 -5.043 -7.781 1.00 98.56 94 ARG A O 1
ATOM 739 N N . ILE A 1 95 ? 5.820 -4.483 -5.615 1.00 98.50 95 ILE A N 1
ATOM 740 C CA . ILE A 1 95 ? 7.079 -3.730 -5.509 1.00 98.50 95 ILE A CA 1
ATOM 741 C C . ILE A 1 95 ? 8.278 -4.639 -5.812 1.00 98.50 95 ILE A C 1
ATOM 743 O O . ILE A 1 95 ? 9.166 -4.246 -6.566 1.00 98.50 95 ILE A O 1
ATOM 747 N N . ALA A 1 96 ? 8.295 -5.869 -5.288 1.00 98.38 96 ALA A N 1
ATOM 748 C CA . ALA A 1 96 ? 9.365 -6.828 -5.564 1.00 98.38 96 ALA A CA 1
ATOM 749 C C . ALA A 1 96 ? 9.465 -7.184 -7.058 1.00 98.38 96 ALA A C 1
ATOM 751 O O . ALA A 1 96 ? 10.565 -7.237 -7.610 1.00 98.38 96 ALA A O 1
ATOM 752 N N . LEU A 1 97 ? 8.327 -7.367 -7.735 1.00 98.38 97 LEU A N 1
ATOM 753 C CA . LEU A 1 97 ? 8.295 -7.603 -9.182 1.00 98.38 97 LEU A CA 1
ATOM 754 C C . LEU A 1 97 ? 8.829 -6.403 -9.976 1.00 98.38 97 LEU A C 1
ATOM 756 O O . LEU A 1 97 ? 9.566 -6.592 -10.942 1.00 98.38 97 LEU A O 1
ATOM 760 N N . LEU A 1 98 ? 8.488 -5.178 -9.568 1.00 97.88 98 LEU A N 1
ATOM 761 C CA . LEU A 1 98 ? 8.997 -3.964 -10.210 1.00 97.88 98 LEU A CA 1
ATOM 762 C C . LEU A 1 98 ? 10.512 -3.801 -10.012 1.00 97.88 98 LEU A C 1
ATOM 764 O O . LEU A 1 98 ? 11.202 -3.469 -10.974 1.00 97.88 98 LEU A O 1
ATOM 768 N N . HIS A 1 99 ? 11.045 -4.101 -8.820 1.00 97.25 99 HIS A N 1
ATOM 769 C CA . HIS A 1 99 ? 12.496 -4.155 -8.591 1.00 97.25 99 HIS A CA 1
ATOM 770 C C . HIS A 1 99 ? 13.172 -5.162 -9.528 1.00 97.25 99 HIS A C 1
ATOM 772 O O . HIS A 1 99 ? 14.110 -4.810 -10.240 1.00 97.25 99 HIS A O 1
ATOM 778 N N . ALA A 1 100 ? 12.656 -6.393 -9.593 1.00 96.81 100 ALA A N 1
ATOM 779 C CA . ALA A 1 100 ? 13.219 -7.430 -10.453 1.00 96.81 100 ALA A CA 1
ATOM 780 C C . ALA A 1 100 ? 13.202 -7.033 -11.940 1.00 96.81 100 ALA A C 1
ATOM 782 O O . ALA A 1 100 ? 14.159 -7.313 -12.668 1.00 96.81 100 ALA A O 1
ATOM 783 N N . HIS A 1 101 ? 12.135 -6.364 -12.388 1.00 94.38 101 HIS A N 1
ATOM 784 C CA . HIS A 1 101 ? 12.029 -5.847 -13.749 1.00 94.38 101 HIS A CA 1
ATOM 785 C C . HIS A 1 101 ? 13.055 -4.740 -14.028 1.00 94.38 101 HIS A C 1
ATOM 787 O O . HIS A 1 101 ? 13.769 -4.814 -15.027 1.00 94.38 101 HIS A O 1
ATOM 793 N N . MET A 1 102 ? 13.176 -3.756 -13.133 1.00 94.62 102 MET A N 1
ATOM 794 C CA . MET A 1 102 ? 14.161 -2.674 -13.241 1.00 94.62 102 MET A CA 1
ATOM 795 C C . MET A 1 102 ? 15.595 -3.220 -13.323 1.00 94.62 102 MET A C 1
ATOM 797 O O . MET A 1 102 ? 16.372 -2.806 -14.185 1.00 94.62 102 MET A O 1
ATOM 801 N N . ASP A 1 103 ? 15.927 -4.200 -12.482 1.00 93.56 103 ASP A N 1
ATOM 802 C CA . ASP A 1 103 ? 17.244 -4.838 -12.480 1.00 93.56 103 ASP A CA 1
ATOM 803 C C . ASP A 1 103 ? 17.513 -5.621 -13.771 1.00 93.56 103 ASP A C 1
ATOM 805 O O . ASP A 1 103 ? 18.637 -5.625 -14.277 1.00 93.56 103 ASP A O 1
ATOM 809 N N . ALA A 1 104 ? 16.497 -6.297 -14.320 1.00 92.62 104 ALA A N 1
ATOM 810 C CA . ALA A 1 104 ? 16.613 -6.997 -15.597 1.00 92.62 104 ALA A CA 1
ATOM 811 C C . ALA A 1 104 ? 16.895 -6.020 -16.747 1.00 92.62 104 ALA A C 1
ATOM 813 O O . ALA A 1 104 ? 17.863 -6.213 -17.479 1.00 92.62 104 ALA A O 1
ATOM 814 N N . MET A 1 105 ? 16.129 -4.929 -16.825 1.00 89.62 105 MET A N 1
ATOM 815 C CA . MET A 1 105 ? 16.314 -3.884 -17.835 1.00 89.62 105 MET A CA 1
ATOM 816 C C . MET A 1 105 ? 17.706 -3.245 -17.756 1.00 89.62 105 MET A C 1
ATOM 818 O O . MET A 1 105 ? 18.331 -3.004 -18.787 1.00 89.62 105 MET A O 1
ATOM 822 N N . SER A 1 106 ? 18.220 -3.001 -16.547 1.00 87.88 106 SER A N 1
ATOM 823 C CA . SER A 1 106 ? 19.568 -2.453 -16.341 1.00 87.88 106 SER A CA 1
ATOM 824 C C . SER A 1 106 ? 20.665 -3.395 -16.858 1.00 87.88 106 SER A C 1
ATOM 826 O O . SER A 1 106 ? 21.580 -2.968 -17.563 1.00 87.88 106 SER A O 1
ATOM 828 N N . ARG A 1 107 ? 20.550 -4.703 -16.586 1.00 84.88 107 ARG A N 1
ATOM 829 C CA . ARG A 1 107 ? 21.514 -5.709 -17.068 1.00 84.88 1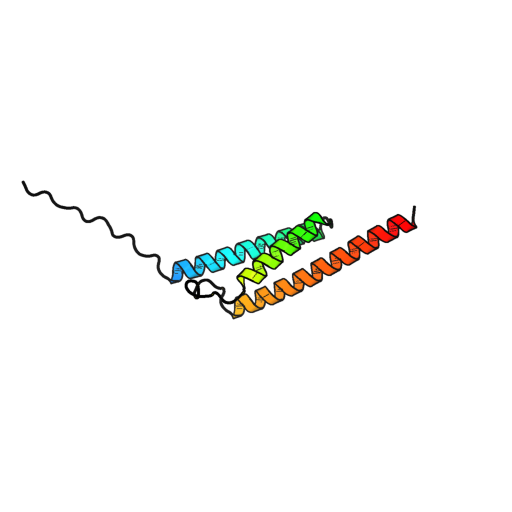07 ARG A CA 1
ATOM 830 C C . ARG A 1 107 ? 21.548 -5.823 -18.591 1.00 84.88 107 ARG A C 1
ATOM 832 O O . ARG A 1 107 ? 22.628 -6.009 -19.148 1.00 84.88 107 ARG A O 1
ATOM 839 N N . ASP A 1 108 ? 20.402 -5.708 -19.254 1.00 80.44 108 ASP A N 1
ATOM 840 C CA . ASP A 1 108 ? 20.330 -5.793 -20.715 1.00 80.44 108 ASP A CA 1
ATOM 841 C C . ASP A 1 108 ? 20.983 -4.580 -21.392 1.00 80.44 108 ASP A C 1
ATOM 843 O O . ASP A 1 108 ? 21.698 -4.748 -22.379 1.00 80.44 108 ASP A O 1
ATOM 847 N N . HIS A 1 109 ? 20.850 -3.379 -20.815 1.00 72.81 109 HIS A N 1
ATOM 848 C CA . HIS A 1 109 ? 21.553 -2.187 -21.308 1.00 72.81 109 HIS A CA 1
ATOM 849 C C . HIS A 1 109 ? 23.076 -2.324 -21.196 1.00 72.81 109 HIS A C 1
ATOM 851 O O . HIS A 1 109 ? 23.789 -1.924 -22.110 1.00 72.81 109 HIS A O 1
ATOM 857 N N . VAL A 1 110 ? 23.580 -2.927 -20.114 1.00 72.50 110 VAL A N 1
ATOM 858 C CA . VAL A 1 110 ? 25.022 -3.182 -19.939 1.00 72.50 110 VAL A CA 1
ATOM 859 C C . VAL A 1 110 ? 25.546 -4.222 -20.934 1.00 72.50 110 VAL A C 1
ATOM 861 O O . VAL A 1 110 ? 26.699 -4.147 -21.332 1.00 72.50 110 VAL A O 1
ATOM 864 N N . ARG A 1 111 ? 24.728 -5.199 -21.344 1.00 65.31 111 ARG A N 1
ATOM 865 C CA . ARG A 1 111 ? 25.126 -6.230 -22.322 1.00 65.31 111 ARG A CA 1
ATOM 866 C C . ARG A 1 111 ? 25.087 -5.757 -23.776 1.00 65.31 111 ARG A C 1
ATOM 868 O O . ARG A 1 111 ? 25.714 -6.391 -24.618 1.00 65.31 111 ARG A O 1
ATOM 875 N N . ALA A 1 112 ? 24.308 -4.720 -24.071 1.00 63.00 112 ALA A N 1
ATOM 876 C CA . ALA A 1 112 ? 24.150 -4.170 -25.416 1.00 63.00 112 ALA A CA 1
ATOM 877 C C . ALA A 1 112 ? 25.142 -3.035 -25.746 1.00 63.00 112 ALA A C 1
ATOM 879 O O . ALA A 1 112 ? 25.189 -2.607 -26.900 1.00 63.00 112 ALA A O 1
ATOM 880 N N . ALA A 1 113 ? 25.893 -2.548 -24.752 1.00 57.88 113 ALA A N 1
ATOM 881 C CA . ALA A 1 113 ? 26.935 -1.525 -24.874 1.00 57.88 113 ALA A CA 1
ATOM 882 C C . ALA A 1 113 ? 28.334 -2.155 -24.946 1.00 57.88 113 ALA A C 1
ATOM 884 O O . ALA A 1 113 ? 29.188 -1.577 -25.655 1.00 57.88 113 ALA A O 1
#

Radius of gyration: 22.95 Å; Cα contacts (8 Å, |Δi|>4): 76; chains: 1; bounding box: 53×53×68 Å

Mean predicted aligned error: 9.84 Å

Foldseek 3Di:
DDDDDDDDPDPPDPDLVVLLVVLVVVLVVLVVQLVVLLVVCVVPVDPVSLVSNLVSLVVSLVQLPQDDPPCNSNHDDPVVSVVSVVVSVVSVVSSVVSVVVVVVVVVVVVVVD

pLDDT: mean 85.82, std 16.5, range [43.03, 98.75]

Solvent-accessible surface area (backbone atoms only — not comparable to full-atom values): 6496 Å² total; per-residue (Å²): 139,85,83,81,80,77,80,76,82,76,77,76,73,81,54,74,66,62,56,38,50,52,47,42,52,51,53,50,50,43,48,51,53,19,54,53,31,42,53,48,19,72,74,50,78,41,75,68,34,46,49,51,20,47,54,35,36,54,51,44,52,58,60,58,46,85,44,55,85,93,45,58,69,58,50,60,59,68,72,58,33,51,54,50,49,54,50,43,52,54,50,53,54,51,52,50,52,51,51,55,48,52,53,50,56,54,54,52,55,66,73,76,107